Protein AF-A0A969VNN6-F1 (afdb_monomer_lite)

Foldseek 3Di:
DDDDDDDDDDDDDDDDDDDDPDPDPPPVVCVVVVVVVVLVVLVVLVVVCVVVLDLVSLQVSCVVCVPHPCVVVSCVSCVVVVHDRPPALVNLVVQLVVVVQDLVLLLLLQVLLVVVVQHLVDRRSDCDPSQLSSQLVVCVVVVHHSSSHDHPVRSCVSNVVDPPPDPDD

Radius of gyration: 31.4 Å; chains: 1; bounding box: 109×65×63 Å

Secondary structure (DSSP, 8-state):
-----------------PPP----THHHHHHHHHHHHHHHHHHHHHHHHHHHTSHHHHHHHHHH-TT-TTHHHHHHHHHHTTPPPTTSHHHHHHHHHHTT--HHHHHHHHHHHHHTT---S--SS---HHHHHHHHHHHHHTTS---SS--HHHHHHHHTT---PPPP-

Structure (mmCIF, N/CA/C/O backbone):
data_AF-A0A969VNN6-F1
#
_entry.id   AF-A0A969VNN6-F1
#
loop_
_atom_site.group_PDB
_atom_site.id
_atom_site.type_symbol
_atom_site.label_atom_id
_atom_site.label_alt_id
_atom_site.label_comp_id
_atom_site.label_asym_id
_atom_site.label_entity_id
_atom_site.label_seq_id
_atom_site.pdbx_PDB_ins_code
_atom_site.Cartn_x
_atom_site.Cartn_y
_atom_site.Cartn_z
_atom_site.occupancy
_atom_site.B_iso_or_equiv
_atom_site.auth_seq_id
_atom_site.auth_comp_id
_atom_site.auth_asym_id
_atom_site.auth_atom_id
_atom_site.pdbx_PDB_model_num
ATOM 1 N N . MET A 1 1 ? -78.613 -41.701 36.330 1.00 45.53 1 MET A N 1
ATOM 2 C CA . MET A 1 1 ? -78.582 -43.185 36.344 1.00 45.53 1 MET A CA 1
ATOM 3 C C . MET A 1 1 ? -77.544 -43.594 35.302 1.00 45.53 1 MET A C 1
ATOM 5 O O . MET A 1 1 ? -77.716 -43.188 34.170 1.00 45.53 1 MET A O 1
ATOM 9 N N . ARG A 1 2 ? -76.428 -44.277 35.566 1.00 42.53 2 ARG A N 1
ATOM 10 C CA . ARG A 1 2 ? -76.088 -45.282 36.581 1.00 42.53 2 ARG A CA 1
ATOM 11 C C . ARG A 1 2 ? -74.600 -45.134 36.961 1.00 42.53 2 ARG A C 1
ATOM 13 O O . ARG A 1 2 ? -73.777 -44.777 36.130 1.00 42.53 2 ARG A O 1
ATOM 20 N N . SER A 1 3 ? -74.329 -45.401 38.229 1.00 43.84 3 SER A N 1
ATOM 21 C CA . SER A 1 3 ? -73.044 -45.556 38.921 1.00 43.84 3 SER A CA 1
ATOM 22 C C . SER A 1 3 ? -72.242 -46.789 38.484 1.00 43.84 3 SER A C 1
ATOM 24 O O . SER A 1 3 ? -72.883 -47.769 38.117 1.00 43.84 3 SER A O 1
ATOM 26 N N . LEU A 1 4 ? -70.904 -46.766 38.650 1.00 50.06 4 LEU A N 1
ATOM 27 C CA . LEU A 1 4 ? -70.005 -47.892 39.035 1.00 50.06 4 LEU A CA 1
ATOM 28 C C . LEU A 1 4 ? -68.537 -47.369 39.141 1.00 50.06 4 LEU A C 1
ATOM 30 O O . LEU A 1 4 ? -67.974 -46.986 38.125 1.00 50.06 4 LEU A O 1
ATOM 34 N N . THR A 1 5 ? -67.984 -46.987 40.307 1.00 42.09 5 THR A N 1
ATOM 35 C CA . THR A 1 5 ? -67.176 -47.747 41.314 1.00 42.09 5 THR A CA 1
ATOM 36 C C . THR A 1 5 ? -65.980 -48.597 40.817 1.00 42.09 5 THR A C 1
ATOM 38 O O . THR A 1 5 ? -66.212 -49.661 40.262 1.00 42.09 5 THR A O 1
ATOM 41 N N . LEU A 1 6 ? -64.753 -48.091 41.112 1.00 38.88 6 LEU A N 1
ATOM 42 C CA . LEU A 1 6 ? -63.419 -48.659 41.512 1.00 38.88 6 LEU A CA 1
ATOM 43 C C . LEU A 1 6 ? -63.002 -50.121 41.151 1.00 38.88 6 LEU A C 1
ATOM 45 O O . LEU A 1 6 ? -63.874 -50.981 41.161 1.00 38.88 6 LEU A O 1
ATOM 49 N N . PRO A 1 7 ? -61.686 -50.468 40.975 1.00 49.09 7 PRO A N 1
ATOM 50 C CA . PRO A 1 7 ? -60.588 -50.090 41.887 1.00 49.09 7 PRO A CA 1
ATOM 51 C C . PRO A 1 7 ? -59.175 -49.798 41.309 1.00 49.09 7 PRO A C 1
ATOM 53 O O . PRO A 1 7 ? -58.823 -50.058 40.164 1.00 49.09 7 PRO A O 1
ATOM 56 N N . LEU A 1 8 ? -58.388 -49.256 42.240 1.00 39.19 8 LEU A N 1
ATOM 57 C CA . LEU A 1 8 ? -56.941 -49.092 42.374 1.00 39.19 8 LEU A CA 1
ATOM 58 C C . LEU A 1 8 ? -56.093 -50.322 41.968 1.00 39.19 8 LEU A C 1
ATOM 60 O O . LEU A 1 8 ? -56.348 -51.424 42.447 1.00 39.19 8 LEU A O 1
ATOM 64 N N . LEU A 1 9 ? -55.001 -50.105 41.226 1.00 42.00 9 LEU A N 1
ATOM 65 C CA . LEU A 1 9 ? -53.793 -50.940 41.285 1.00 42.00 9 LEU A CA 1
ATOM 66 C C . LEU A 1 9 ? -52.554 -50.071 41.021 1.00 42.00 9 LEU A C 1
ATOM 68 O O . LEU A 1 9 ? -52.408 -49.454 39.969 1.00 42.00 9 LEU A O 1
ATOM 72 N N . ILE A 1 10 ? -51.693 -50.001 42.033 1.00 46.62 10 ILE A N 1
ATOM 73 C CA . ILE A 1 10 ? -50.383 -49.353 42.020 1.00 46.62 10 ILE A CA 1
ATOM 74 C C . ILE A 1 10 ? -49.383 -50.328 41.393 1.00 46.62 10 ILE A C 1
ATOM 76 O O . ILE A 1 10 ? -49.255 -51.454 41.867 1.00 46.62 10 ILE A O 1
ATOM 80 N N . ALA A 1 11 ? -48.618 -49.877 40.400 1.00 45.25 11 ALA A N 1
ATOM 81 C CA . ALA A 1 11 ? -47.324 -50.462 40.063 1.00 45.25 11 ALA A CA 1
ATOM 82 C C . ALA A 1 11 ? -46.400 -49.359 39.530 1.00 45.25 11 ALA A C 1
ATOM 84 O O . ALA A 1 11 ? -46.527 -48.897 38.398 1.00 45.25 11 ALA A O 1
ATOM 85 N N . ALA A 1 12 ? -45.487 -48.917 40.390 1.00 45.31 12 ALA A N 1
ATOM 86 C CA . ALA A 1 12 ? -44.420 -47.987 40.069 1.00 45.31 12 ALA A CA 1
ATOM 87 C C . ALA A 1 12 ? -43.446 -48.609 39.061 1.00 45.31 12 ALA A C 1
ATOM 89 O O . ALA A 1 12 ? -42.860 -49.645 39.354 1.00 45.31 12 ALA A O 1
ATOM 90 N N . HIS A 1 13 ? -43.231 -47.952 37.922 1.00 41.84 13 HIS A N 1
ATOM 91 C CA . HIS A 1 13 ? -42.018 -48.114 37.123 1.00 41.84 13 HIS A CA 1
ATOM 92 C C . HIS A 1 13 ? -41.506 -46.724 36.742 1.00 41.84 13 HIS A C 1
ATOM 94 O O . HIS A 1 13 ? -42.180 -45.950 36.065 1.00 41.84 13 HIS A O 1
ATOM 100 N N . LEU A 1 14 ? -40.314 -46.408 37.246 1.00 47.56 14 LEU A N 1
ATOM 101 C CA . LEU A 1 14 ? -39.511 -45.255 36.864 1.00 47.56 14 LEU A CA 1
ATOM 102 C C . LEU A 1 14 ? -39.106 -45.383 35.391 1.00 47.56 14 LEU A C 1
ATOM 104 O O . LEU A 1 14 ? -38.336 -46.267 35.030 1.00 47.56 14 LEU A O 1
ATOM 108 N N . GLY A 1 15 ? -39.589 -44.462 34.567 1.00 35.59 15 GLY A N 1
ATOM 109 C CA . GLY A 1 15 ? -39.084 -44.200 33.226 1.00 35.59 15 GLY A CA 1
ATOM 110 C C . GLY A 1 15 ? -39.246 -42.712 32.960 1.00 35.59 15 GLY A C 1
ATOM 111 O O . GLY A 1 15 ? -40.361 -42.238 32.764 1.00 35.59 15 GLY A O 1
ATOM 112 N N . LEU A 1 16 ? -38.144 -41.969 33.054 1.00 36.62 16 LEU A N 1
ATOM 113 C CA . LEU A 1 16 ? -38.088 -40.533 32.802 1.00 36.62 16 LEU A CA 1
ATOM 114 C C . LEU A 1 16 ? -38.605 -40.245 31.386 1.00 36.62 16 LEU A C 1
ATOM 116 O O . LEU A 1 16 ? -37.958 -40.583 30.398 1.00 36.62 16 LEU A O 1
ATOM 120 N N . VAL A 1 17 ? -39.773 -39.609 31.298 1.00 37.66 17 VAL A N 1
ATOM 121 C CA . VAL A 1 17 ? -40.219 -38.924 30.085 1.00 37.66 17 VAL A CA 1
ATOM 122 C C . VAL A 1 17 ? -39.246 -37.773 29.857 1.00 37.66 17 VAL A C 1
ATOM 124 O O . VAL A 1 17 ? -39.160 -36.851 30.667 1.00 37.66 17 VAL A O 1
ATOM 127 N N . THR A 1 18 ? -38.483 -37.837 28.771 1.00 43.56 18 THR A N 1
ATOM 128 C CA . THR A 1 18 ? -37.703 -36.700 28.284 1.00 43.56 18 THR A CA 1
ATOM 129 C C . THR A 1 18 ? -38.664 -35.581 27.863 1.00 43.56 18 THR A C 1
ATOM 131 O O . THR A 1 18 ? -39.543 -35.843 27.035 1.00 43.56 18 THR A O 1
ATOM 134 N N . PRO A 1 19 ? -38.535 -34.349 28.385 1.00 35.59 19 PRO A N 1
ATOM 135 C CA . PRO A 1 19 ? -39.286 -33.211 27.871 1.00 35.59 19 PRO A CA 1
ATOM 136 C C . PRO A 1 19 ? -38.825 -32.852 26.450 1.00 35.59 19 PRO A C 1
ATOM 138 O O . PRO A 1 19 ? -37.644 -32.945 26.118 1.00 35.59 19 PRO A O 1
ATOM 141 N N . ALA A 1 20 ? -39.784 -32.451 25.615 1.00 35.59 20 ALA A N 1
ATOM 142 C CA . ALA A 1 20 ? -39.575 -31.980 24.251 1.00 35.59 20 ALA A CA 1
ATOM 143 C C . ALA A 1 20 ? -38.555 -30.823 24.185 1.00 35.59 20 ALA A C 1
ATOM 145 O O . ALA A 1 20 ? -38.656 -29.900 24.997 1.00 35.59 20 ALA A O 1
ATOM 146 N N . PRO A 1 21 ? -37.631 -30.786 23.206 1.00 35.00 21 PRO A N 1
ATOM 147 C CA . PRO A 1 21 ? -36.953 -29.544 22.866 1.00 35.00 21 PRO A CA 1
ATOM 148 C C . PRO A 1 21 ? -37.951 -28.556 22.247 1.00 35.00 21 PRO A C 1
ATOM 150 O O . PRO A 1 21 ? -38.416 -28.707 21.116 1.00 35.00 21 PRO A O 1
ATOM 153 N N . ALA A 1 22 ? -38.296 -27.563 23.063 1.00 39.12 22 ALA A N 1
ATOM 154 C CA . ALA A 1 22 ? -38.964 -26.333 22.687 1.00 39.12 22 ALA A CA 1
ATOM 155 C C . ALA A 1 22 ? -38.224 -25.653 21.527 1.00 39.12 22 ALA A C 1
ATOM 157 O O . ALA A 1 22 ? -36.996 -25.689 21.455 1.00 39.12 22 ALA A O 1
ATOM 158 N N . GLN A 1 23 ? -38.979 -25.025 20.625 1.00 38.03 23 GLN A N 1
ATOM 159 C CA . GLN A 1 23 ? -38.412 -24.117 19.637 1.00 38.03 23 GLN A CA 1
ATOM 160 C C . GLN A 1 23 ? -37.730 -22.977 20.397 1.00 38.03 23 GLN A C 1
ATOM 162 O O . GLN A 1 23 ? -38.399 -22.232 21.112 1.00 38.03 23 GLN A O 1
ATOM 167 N N . ASP A 1 24 ? -36.402 -22.924 20.317 1.00 39.97 24 ASP A N 1
ATOM 168 C CA . ASP A 1 24 ? -35.593 -21.992 21.087 1.00 39.97 24 ASP A CA 1
ATOM 169 C C . ASP A 1 24 ? -35.751 -20.580 20.512 1.00 39.97 24 ASP A C 1
ATOM 171 O O . ASP A 1 24 ? -35.301 -20.257 19.416 1.00 39.97 24 ASP A O 1
ATOM 175 N N . ILE A 1 25 ? -36.449 -19.743 21.270 1.00 35.22 25 ILE A N 1
ATOM 176 C CA . ILE A 1 25 ? -36.672 -18.316 21.020 1.00 35.22 25 ILE A CA 1
ATOM 177 C C . ILE A 1 25 ? -35.403 -17.510 21.423 1.00 35.22 25 ILE A C 1
ATOM 179 O O . ILE A 1 25 ? -35.444 -16.289 21.555 1.00 35.22 25 ILE A O 1
ATOM 183 N N . GLY A 1 26 ? -34.251 -18.172 21.604 1.00 42.47 26 GLY A N 1
ATOM 184 C CA . GLY A 1 26 ? -32.951 -17.562 21.909 1.00 42.47 26 GLY A CA 1
ATOM 185 C C . GLY A 1 26 ? -32.347 -16.715 20.778 1.00 42.47 26 GLY A C 1
ATOM 186 O O . GLY A 1 26 ? -31.791 -15.650 21.047 1.00 42.47 26 GLY A O 1
ATOM 187 N N . ASP A 1 27 ? -32.541 -17.094 19.510 1.00 46.97 27 ASP A N 1
ATOM 188 C CA . ASP A 1 27 ? -31.849 -16.456 18.369 1.00 46.97 27 ASP A CA 1
ATOM 189 C C . ASP A 1 27 ? -32.362 -15.047 18.000 1.00 46.97 27 ASP A C 1
ATOM 191 O O . ASP A 1 27 ? -31.676 -14.280 17.322 1.00 46.97 27 ASP A O 1
ATOM 195 N N . ILE A 1 28 ? -33.565 -14.659 18.441 1.00 43.06 28 ILE A N 1
ATOM 196 C CA . ILE A 1 28 ? -34.154 -13.346 18.104 1.00 43.06 28 ILE A CA 1
ATOM 197 C C . ILE A 1 28 ? -33.852 -12.294 19.187 1.00 43.06 28 ILE A C 1
ATOM 199 O O . ILE A 1 28 ? -33.801 -11.097 18.895 1.00 43.06 28 ILE A O 1
ATOM 203 N N . VAL A 1 29 ? -33.590 -12.716 20.429 1.00 37.66 29 VAL A N 1
ATOM 204 C CA . VAL A 1 29 ? -33.284 -11.800 21.543 1.00 37.66 29 VAL A CA 1
ATOM 205 C C . VAL A 1 29 ? -31.786 -11.453 21.602 1.00 37.66 29 VAL A C 1
ATOM 207 O O . VAL A 1 29 ? -31.436 -10.326 21.959 1.00 37.66 29 VAL A O 1
ATOM 210 N N . GLU A 1 30 ? -30.892 -12.347 21.162 1.00 44.62 30 GLU A N 1
ATOM 211 C CA . GLU A 1 30 ? -29.444 -12.079 21.117 1.00 44.62 30 GLU A CA 1
ATOM 212 C C . GLU A 1 30 ? -29.042 -11.027 20.071 1.00 44.62 30 GLU A C 1
ATOM 214 O O . GLU A 1 30 ? -28.173 -10.193 20.342 1.00 44.62 30 GLU A O 1
ATOM 219 N N . GLY A 1 31 ? -29.721 -10.975 18.922 1.00 46.38 31 GLY A N 1
ATOM 220 C CA . GLY A 1 31 ? -29.367 -10.062 17.828 1.00 46.38 31 GLY A CA 1
ATOM 221 C C . GLY A 1 31 ? -29.554 -8.567 18.137 1.00 46.38 31 GLY A C 1
ATOM 222 O O . GLY A 1 31 ? -28.853 -7.729 17.569 1.00 46.38 31 GLY A O 1
ATOM 223 N N . LEU A 1 32 ? -30.456 -8.208 19.059 1.00 42.53 32 LEU A N 1
ATOM 224 C CA . LEU A 1 32 ? -30.702 -6.810 19.456 1.00 42.53 32 LEU A CA 1
ATOM 225 C C . LEU A 1 32 ? -29.885 -6.387 20.688 1.00 42.53 32 LEU A C 1
ATOM 227 O O . LEU A 1 32 ? -29.459 -5.233 20.771 1.00 42.53 32 LEU A O 1
ATOM 231 N N . ALA A 1 33 ? -29.598 -7.312 21.612 1.00 47.31 33 ALA A N 1
ATOM 232 C CA . ALA A 1 33 ? -28.726 -7.052 22.760 1.00 47.31 33 ALA A CA 1
ATOM 233 C C . ALA A 1 33 ? -27.250 -6.912 22.340 1.00 47.31 33 ALA A C 1
ATOM 235 O O . ALA A 1 33 ? -26.549 -6.014 22.812 1.00 47.31 33 ALA A O 1
ATOM 236 N N . GLN A 1 34 ? -26.791 -7.737 21.392 1.00 48.28 34 GLN A N 1
ATOM 237 C CA . GLN A 1 34 ? -25.428 -7.674 20.855 1.00 48.28 34 GLN A CA 1
ATOM 238 C C . GLN A 1 34 ? -25.158 -6.358 20.111 1.00 48.28 34 GLN A C 1
ATOM 240 O O . GLN A 1 34 ? -24.061 -5.814 20.221 1.00 48.28 34 GLN A O 1
ATOM 245 N N . GLY A 1 35 ? -26.154 -5.786 19.423 1.00 55.12 35 GLY A N 1
ATOM 246 C CA . GLY A 1 35 ? -26.014 -4.501 18.727 1.00 55.12 35 GLY A CA 1
ATOM 247 C C . GLY A 1 35 ? -25.728 -3.318 19.664 1.00 55.12 35 GLY A C 1
ATOM 248 O O . GLY A 1 35 ? -24.855 -2.499 19.373 1.00 55.12 35 GLY A O 1
ATOM 249 N N . LEU A 1 36 ? -26.410 -3.254 20.814 1.00 56.81 36 LEU A N 1
ATOM 250 C CA . LEU A 1 36 ? -26.221 -2.189 21.810 1.00 56.81 36 LEU A CA 1
ATOM 251 C C . LEU A 1 36 ? -24.919 -2.358 22.605 1.00 56.81 36 LEU A C 1
ATOM 253 O O . LEU A 1 36 ? -24.212 -1.378 22.838 1.00 56.81 36 LEU A O 1
ATOM 257 N N . ILE A 1 37 ? -24.561 -3.597 22.963 1.00 61.56 37 ILE A N 1
ATOM 258 C CA . ILE A 1 37 ? -23.280 -3.896 23.621 1.00 61.56 37 ILE A CA 1
ATOM 259 C C . ILE A 1 37 ? -22.116 -3.541 22.685 1.00 61.56 37 ILE A C 1
ATOM 261 O O . ILE A 1 37 ? -21.149 -2.907 23.107 1.00 61.56 37 ILE A O 1
ATOM 265 N N . GLN A 1 38 ? -22.226 -3.865 21.393 1.00 68.75 38 GLN A N 1
ATOM 266 C CA . GLN A 1 38 ? -21.200 -3.538 20.406 1.00 68.75 38 GLN A CA 1
ATOM 267 C C . GLN A 1 38 ? -21.051 -2.024 20.198 1.00 68.75 38 GLN A C 1
ATOM 269 O O . GLN A 1 38 ? -19.929 -1.541 20.033 1.00 68.75 38 GLN A O 1
ATOM 274 N N . GLN A 1 39 ? -22.155 -1.270 20.236 1.00 75.19 39 GLN A N 1
ATOM 275 C CA . GLN A 1 39 ? -22.140 0.190 20.118 1.00 75.19 39 GLN A CA 1
ATOM 276 C C . GLN A 1 39 ? -21.457 0.864 21.319 1.00 75.19 39 GLN A C 1
ATOM 278 O O . GLN A 1 39 ? -20.697 1.819 21.141 1.00 75.19 39 GLN A O 1
ATOM 283 N N . GLU A 1 40 ? -21.696 0.369 22.533 1.00 80.31 40 GLU A N 1
ATOM 284 C CA . GLU A 1 40 ? -21.062 0.908 23.740 1.00 80.31 40 GLU A CA 1
ATOM 285 C C . GLU A 1 40 ? -19.559 0.588 23.782 1.00 80.31 40 GLU A C 1
ATOM 287 O O . GLU A 1 40 ? -18.739 1.446 24.118 1.00 80.31 40 GLU A O 1
ATOM 292 N N . LEU A 1 41 ? -19.165 -0.616 23.353 1.00 84.25 41 LEU A N 1
ATOM 293 C CA . LEU A 1 41 ? -17.755 -0.995 23.214 1.00 84.25 41 LEU A CA 1
ATOM 294 C C . LEU A 1 41 ? -17.022 -0.152 22.156 1.00 84.25 41 LEU A C 1
ATOM 296 O O . LEU A 1 41 ? -15.890 0.269 22.398 1.00 84.25 41 LEU A O 1
ATOM 300 N N . ASP A 1 42 ? -17.667 0.134 21.020 1.00 87.00 42 ASP A N 1
ATOM 301 C CA . ASP A 1 42 ? -17.145 1.004 19.955 1.00 87.00 42 ASP A CA 1
ATOM 302 C C . ASP A 1 42 ? -16.874 2.421 20.485 1.00 87.00 42 ASP A C 1
ATOM 304 O O . ASP A 1 42 ? -15.760 2.945 20.381 1.00 87.00 42 ASP A O 1
ATOM 308 N N . ARG A 1 43 ? -17.868 3.014 21.160 1.00 89.44 43 ARG A N 1
ATOM 309 C CA . ARG A 1 43 ? -17.737 4.328 21.800 1.00 89.44 43 ARG A CA 1
ATOM 310 C C . ARG A 1 43 ? -16.600 4.355 22.819 1.00 89.44 43 ARG A C 1
ATOM 312 O O . ARG A 1 43 ? -15.759 5.251 22.755 1.00 89.44 43 ARG A O 1
ATOM 319 N N . ASN A 1 44 ? -16.561 3.399 23.744 1.00 90.94 44 ASN A N 1
ATOM 320 C CA . ASN A 1 44 ? -15.564 3.387 24.813 1.00 90.94 44 ASN A CA 1
ATOM 321 C C . ASN A 1 44 ? -14.145 3.189 24.273 1.00 90.94 44 ASN A C 1
ATOM 323 O O . ASN A 1 44 ? -13.219 3.875 24.709 1.00 90.94 44 ASN A O 1
ATOM 327 N N . ALA A 1 45 ? -13.970 2.331 23.267 1.00 91.00 45 ALA A N 1
ATOM 328 C CA . ALA A 1 45 ? -12.686 2.167 22.599 1.00 91.00 45 ALA A CA 1
ATOM 329 C C . ALA A 1 45 ? -12.252 3.439 21.851 1.00 91.00 45 ALA A C 1
ATOM 331 O O . ALA A 1 45 ? -11.079 3.811 21.908 1.00 91.00 45 ALA A O 1
ATOM 332 N N . TYR A 1 46 ? -13.182 4.143 21.199 1.00 91.44 46 TYR A N 1
ATOM 333 C CA . TYR A 1 46 ? -12.883 5.414 20.539 1.00 91.44 46 TYR A CA 1
ATOM 334 C C . TYR A 1 46 ? -12.526 6.527 21.539 1.00 91.44 46 TYR A C 1
ATOM 336 O O . TYR A 1 46 ? -11.592 7.291 21.299 1.00 91.44 46 TYR A O 1
ATOM 344 N N . ILE A 1 47 ? -13.218 6.613 22.680 1.00 93.06 47 ILE A N 1
ATOM 345 C CA . ILE A 1 47 ? -12.879 7.553 23.763 1.00 93.06 47 ILE A CA 1
ATOM 346 C C . ILE A 1 47 ? -11.488 7.244 24.326 1.00 93.06 47 ILE A C 1
ATOM 348 O O . ILE A 1 47 ? -10.677 8.154 24.480 1.00 93.06 47 ILE A O 1
ATOM 352 N N . ALA A 1 48 ? -11.170 5.971 24.572 1.00 90.06 48 ALA A N 1
ATOM 353 C CA . ALA A 1 48 ? -9.835 5.572 25.012 1.00 90.06 48 ALA A CA 1
ATOM 354 C C . ALA A 1 48 ? -8.754 5.974 23.992 1.00 90.06 48 ALA A C 1
ATOM 356 O O . ALA A 1 48 ? -7.706 6.499 24.376 1.00 90.06 48 ALA A O 1
ATOM 357 N N . ALA A 1 49 ? -9.029 5.804 22.693 1.00 92.62 49 ALA A N 1
ATOM 358 C CA . ALA A 1 49 ? -8.128 6.237 21.629 1.00 92.62 49 ALA A CA 1
ATOM 359 C C . ALA A 1 49 ? -7.933 7.761 21.596 1.00 92.62 49 ALA A C 1
ATOM 361 O O . ALA A 1 49 ? -6.801 8.224 21.455 1.00 92.62 49 ALA A O 1
ATOM 362 N N . GLN A 1 50 ? -9.003 8.536 21.795 1.00 92.50 50 GLN A N 1
ATOM 363 C CA . GLN A 1 50 ? -8.927 9.994 21.915 1.00 92.50 50 GLN A CA 1
ATOM 364 C C . GLN A 1 50 ? -8.125 10.443 23.138 1.00 92.50 50 GLN A C 1
ATOM 366 O O . GLN A 1 50 ? -7.301 11.344 23.015 1.00 92.50 50 GLN A O 1
ATOM 371 N N . ASN A 1 51 ? -8.323 9.800 24.291 1.00 91.19 51 ASN A N 1
ATOM 372 C CA . ASN A 1 51 ? -7.605 10.128 25.524 1.00 91.19 51 ASN A CA 1
ATOM 373 C C . ASN A 1 51 ? -6.099 9.868 25.393 1.00 91.19 51 ASN A C 1
ATOM 375 O O . ASN A 1 51 ? -5.292 10.651 25.884 1.00 91.19 51 ASN A O 1
ATOM 379 N N . ALA A 1 52 ? -5.715 8.782 24.716 1.00 91.31 52 ALA A N 1
ATOM 380 C CA . ALA A 1 52 ? -4.313 8.494 24.433 1.00 91.31 52 ALA A CA 1
ATOM 381 C C . ALA A 1 52 ? -3.740 9.418 23.345 1.00 91.31 52 ALA A C 1
ATOM 383 O O . ALA A 1 52 ? -2.566 9.770 23.395 1.00 91.31 52 ALA A O 1
ATOM 384 N N . ASN A 1 53 ? -4.555 9.780 22.349 1.00 87.81 53 ASN A N 1
ATOM 385 C CA . ASN A 1 53 ? -4.196 10.598 21.190 1.00 87.81 53 ASN A CA 1
ATOM 386 C C . ASN A 1 53 ? -2.918 10.136 20.460 1.00 87.81 53 ASN A C 1
ATOM 388 O O . ASN A 1 53 ? -2.109 10.941 19.997 1.00 87.81 53 ASN A O 1
ATOM 392 N N . THR A 1 54 ? -2.725 8.822 20.351 1.00 89.31 54 THR A N 1
ATOM 393 C CA . THR A 1 54 ? -1.574 8.221 19.665 1.00 89.31 54 THR A CA 1
ATOM 394 C C . THR A 1 54 ? -2.006 7.407 18.458 1.00 89.31 54 THR A C 1
ATOM 396 O O . THR A 1 54 ? -3.109 6.860 18.402 1.00 89.31 54 THR A O 1
ATOM 399 N N . ALA A 1 55 ? -1.092 7.257 17.498 1.00 85.75 55 ALA A N 1
ATOM 400 C CA . ALA A 1 55 ? -1.324 6.427 16.325 1.00 85.75 55 ALA A CA 1
ATOM 401 C C . ALA A 1 55 ? -1.634 4.963 16.678 1.00 85.75 55 ALA A C 1
ATOM 403 O O . ALA A 1 55 ? -2.475 4.341 16.036 1.00 85.75 55 ALA A O 1
ATOM 404 N N . ALA A 1 56 ? -0.981 4.420 17.708 1.00 84.94 56 ALA A N 1
ATOM 405 C CA . ALA A 1 56 ? -1.235 3.060 18.17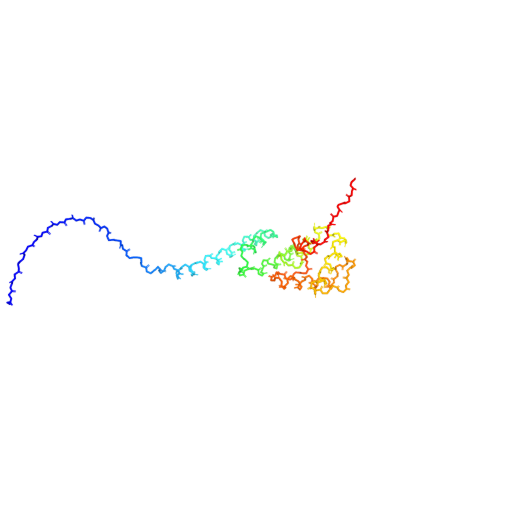3 1.00 84.94 56 ALA A CA 1
ATOM 406 C C . ALA A 1 56 ? -2.687 2.896 18.648 1.00 84.94 56 ALA A C 1
ATOM 408 O O . ALA A 1 56 ? -3.392 2.018 18.164 1.00 84.94 56 ALA A O 1
ATOM 409 N N . ALA A 1 57 ? -3.178 3.810 19.489 1.00 88.81 57 ALA A N 1
ATOM 410 C CA . ALA A 1 57 ? -4.521 3.698 20.049 1.00 88.81 57 ALA A CA 1
ATOM 411 C C . ALA A 1 57 ? -5.628 3.804 18.981 1.00 88.81 57 ALA A C 1
ATOM 413 O O . ALA A 1 57 ? -6.593 3.039 19.003 1.00 88.81 57 ALA A O 1
ATOM 414 N N . TYR A 1 58 ? -5.476 4.701 17.998 1.00 89.75 58 TYR A N 1
ATOM 415 C CA . TYR A 1 58 ? -6.428 4.787 16.885 1.00 89.75 58 TYR A CA 1
ATOM 416 C C . TYR A 1 58 ? -6.352 3.576 15.940 1.00 89.75 58 TYR A C 1
ATOM 418 O O . TYR A 1 58 ? -7.383 3.169 15.404 1.00 89.75 58 TYR A O 1
ATOM 426 N N . ARG A 1 59 ? -5.171 2.970 15.739 1.00 86.56 59 ARG A N 1
ATOM 427 C CA . ARG A 1 59 ? -5.037 1.713 14.977 1.00 86.56 59 ARG A CA 1
ATOM 428 C C . ARG A 1 59 ? -5.712 0.547 15.691 1.00 86.56 59 ARG A C 1
ATOM 430 O O . ARG A 1 59 ? -6.495 -0.155 15.059 1.00 86.56 59 ARG A O 1
ATOM 437 N N . ASP A 1 60 ? -5.487 0.401 16.993 1.00 87.38 60 ASP A N 1
ATOM 438 C CA . ASP A 1 60 ? -6.112 -0.646 17.808 1.00 87.38 60 ASP A CA 1
ATOM 439 C C . ASP A 1 60 ? -7.639 -0.551 17.770 1.00 87.38 60 ASP A C 1
ATOM 441 O O . ASP A 1 60 ? -8.335 -1.560 17.635 1.00 87.38 60 ASP A O 1
ATOM 445 N N . TYR A 1 61 ? -8.167 0.673 17.840 1.00 89.44 61 TYR A N 1
ATOM 446 C CA . TYR A 1 61 ? -9.588 0.939 17.657 1.00 89.44 61 TYR A CA 1
ATOM 447 C C . TYR A 1 61 ? -10.079 0.473 16.273 1.00 89.44 61 TYR A C 1
ATOM 449 O O . TYR A 1 61 ? -11.044 -0.285 16.182 1.00 89.44 61 TYR A O 1
ATOM 457 N N . LEU A 1 62 ? -9.393 0.861 15.192 1.00 89.00 62 LEU A N 1
ATOM 458 C CA . LEU A 1 62 ? -9.773 0.490 13.823 1.00 89.00 62 LEU A CA 1
ATOM 459 C C . LEU A 1 62 ? -9.683 -1.016 13.542 1.00 89.00 62 LEU A C 1
ATOM 461 O O . LEU A 1 62 ? -10.452 -1.513 12.715 1.00 89.00 62 LEU A O 1
ATOM 465 N N . ALA A 1 63 ? -8.766 -1.720 14.207 1.00 84.50 63 ALA A N 1
ATOM 466 C CA . ALA A 1 63 ? -8.613 -3.168 14.113 1.00 84.50 63 ALA A CA 1
ATOM 467 C C . ALA A 1 63 ? -9.763 -3.910 14.814 1.00 84.50 63 ALA A C 1
ATOM 469 O O . ALA A 1 63 ? -10.297 -4.875 14.271 1.00 84.50 63 ALA A O 1
ATOM 470 N N . LYS A 1 64 ? -10.182 -3.435 15.994 1.00 84.50 64 LYS A N 1
ATOM 471 C CA . LYS A 1 64 ? -11.285 -4.027 16.774 1.00 84.50 64 LYS A CA 1
ATOM 472 C C . LYS A 1 64 ? -12.665 -3.692 16.203 1.00 84.50 64 LYS A C 1
ATOM 474 O O . LYS A 1 64 ? -13.569 -4.521 16.268 1.00 84.50 64 LYS A O 1
ATOM 479 N N . PHE A 1 65 ? -12.827 -2.503 15.619 1.00 87.25 65 PHE A N 1
ATOM 480 C CA . PHE A 1 65 ? -14.108 -1.994 15.117 1.00 87.25 65 PHE A CA 1
ATOM 481 C C . PHE A 1 65 ? -14.024 -1.604 13.629 1.00 87.25 65 PHE A C 1
ATOM 483 O O . PHE A 1 65 ? -14.173 -0.433 13.267 1.00 87.25 65 PHE A O 1
ATOM 490 N N . PRO A 1 66 ? -13.839 -2.571 12.707 1.00 81.00 66 PRO A N 1
ATOM 491 C CA . PRO A 1 66 ? -13.694 -2.282 11.278 1.00 81.00 66 PRO A CA 1
ATOM 492 C C . PRO A 1 66 ? -14.959 -1.687 10.638 1.00 81.00 66 PRO A C 1
ATOM 494 O O . PRO A 1 66 ? -14.861 -1.044 9.593 1.00 81.00 66 PRO A O 1
ATOM 497 N N . LYS A 1 67 ? -16.130 -1.878 11.260 1.00 81.94 67 LYS A N 1
ATOM 498 C CA . LYS A 1 67 ? -17.426 -1.296 10.868 1.00 81.94 67 LYS A CA 1
ATOM 499 C C . LYS A 1 67 ? -17.991 -0.329 11.929 1.00 81.94 67 LYS A C 1
ATOM 501 O O . LYS A 1 67 ? -19.184 -0.051 11.907 1.00 81.94 67 LYS A O 1
ATOM 506 N N . GLY A 1 68 ? -17.158 0.138 12.866 1.00 85.25 68 GLY A N 1
ATOM 507 C CA . GLY A 1 68 ? -17.571 1.054 13.937 1.00 85.25 68 GLY A CA 1
ATOM 508 C C . GLY A 1 68 ? -17.992 2.431 13.419 1.00 85.25 68 GLY A C 1
ATOM 509 O O . GLY A 1 68 ? -17.540 2.874 12.358 1.00 85.25 68 GLY A O 1
ATOM 510 N N . GLN A 1 69 ? -18.834 3.127 14.182 1.00 88.44 69 GLN A N 1
ATOM 511 C CA . GLN A 1 69 ? -19.375 4.442 13.823 1.00 88.44 69 GLN A CA 1
ATOM 512 C C . GLN A 1 69 ? -18.286 5.524 13.790 1.00 88.44 69 GLN A C 1
ATOM 514 O O . GLN A 1 69 ? -18.349 6.438 12.969 1.00 88.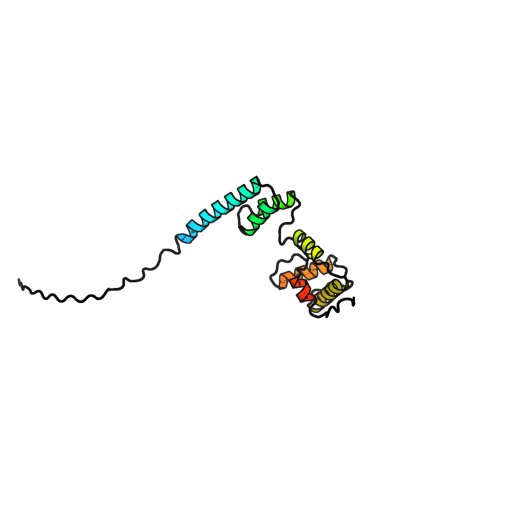44 69 GLN A O 1
ATOM 519 N N . PHE A 1 70 ? -17.251 5.407 14.630 1.00 90.44 70 PHE A N 1
ATOM 520 C CA . PHE A 1 70 ? -16.163 6.390 14.724 1.00 90.44 70 PHE A CA 1
ATOM 521 C C . PHE A 1 70 ? -14.944 6.047 13.860 1.00 90.44 70 PHE A C 1
ATOM 523 O O . PHE A 1 70 ? -13.904 6.705 13.955 1.00 90.44 70 PHE A O 1
ATOM 530 N N . ARG A 1 71 ? -15.060 5.055 12.968 1.00 89.06 71 ARG A N 1
ATOM 531 C CA . ARG A 1 71 ? -13.989 4.653 12.047 1.00 89.06 71 ARG A CA 1
ATOM 532 C C . ARG A 1 71 ? -13.428 5.835 11.258 1.00 89.06 71 ARG A C 1
ATOM 534 O O . ARG A 1 71 ? -12.217 6.039 11.253 1.00 89.06 71 ARG A O 1
ATOM 541 N N . THR A 1 72 ? -14.286 6.631 10.622 1.00 88.50 72 THR A N 1
ATOM 542 C CA . THR A 1 72 ? -13.849 7.787 9.822 1.00 88.50 72 THR A CA 1
ATOM 543 C C . THR A 1 72 ? -13.114 8.816 10.681 1.00 88.50 72 THR A C 1
ATOM 545 O O . THR A 1 72 ? -12.077 9.341 10.278 1.00 88.50 72 THR A O 1
ATOM 548 N N . ASN A 1 73 ? -13.593 9.069 11.900 1.00 91.69 73 ASN A N 1
ATOM 549 C CA . ASN A 1 73 ? -12.951 9.999 12.825 1.00 91.69 73 ASN A CA 1
ATOM 550 C C . ASN A 1 73 ? -11.566 9.503 13.261 1.00 91.69 73 ASN A C 1
ATOM 552 O O . ASN A 1 73 ? -10.612 10.278 13.226 1.00 91.69 73 ASN A O 1
ATOM 556 N N . ALA A 1 74 ? -11.427 8.217 13.592 1.00 90.56 74 ALA A N 1
ATOM 557 C CA . ALA A 1 74 ? -10.141 7.617 13.944 1.00 90.56 74 ALA A CA 1
ATOM 558 C C . ALA A 1 74 ? -9.150 7.611 12.767 1.00 90.56 74 ALA A C 1
ATOM 560 O O . ALA A 1 74 ? -7.965 7.881 12.953 1.00 90.56 74 ALA A O 1
ATOM 561 N N . GLN A 1 75 ? -9.623 7.375 11.538 1.00 89.56 75 GLN A N 1
ATOM 562 C CA . GLN A 1 75 ? -8.798 7.491 10.329 1.00 89.56 75 GLN A CA 1
ATOM 563 C C . GLN A 1 75 ? -8.305 8.926 10.107 1.00 89.56 75 GLN A C 1
ATOM 565 O O . GLN A 1 75 ? -7.128 9.135 9.815 1.00 89.56 75 GLN A O 1
ATOM 570 N N . ASN A 1 76 ? -9.180 9.916 10.297 1.00 89.50 76 ASN A N 1
ATOM 571 C CA . ASN A 1 76 ? -8.809 11.328 10.219 1.00 89.50 76 ASN A CA 1
ATOM 572 C C . ASN A 1 76 ? -7.807 11.710 11.317 1.00 89.50 76 ASN A C 1
ATOM 574 O O . ASN A 1 76 ? -6.873 12.465 11.055 1.00 89.50 76 ASN A O 1
ATOM 578 N N . ALA A 1 77 ? -7.968 11.180 12.532 1.00 90.12 77 ALA A N 1
ATOM 579 C CA . ALA A 1 77 ? -7.019 11.384 13.621 1.00 90.12 77 ALA A CA 1
ATOM 580 C C . ALA A 1 77 ? -5.645 10.777 13.292 1.00 90.12 77 ALA A C 1
ATOM 582 O O . ALA A 1 77 ? -4.634 11.457 13.445 1.00 90.12 77 ALA A O 1
ATOM 583 N N . LEU A 1 78 ? -5.596 9.560 12.738 1.00 87.00 78 LEU A N 1
ATOM 584 C CA . LEU A 1 78 ? -4.351 8.959 12.246 1.00 87.00 78 LEU A CA 1
ATOM 585 C C . LEU A 1 78 ? -3.670 9.817 11.181 1.00 87.00 78 LEU A C 1
ATOM 587 O O . LEU A 1 78 ? -2.471 10.067 11.281 1.00 87.00 78 LEU A O 1
ATOM 591 N N . ALA A 1 79 ? -4.436 10.326 10.213 1.00 82.81 79 ALA A N 1
ATOM 592 C CA . ALA A 1 79 ? -3.908 11.217 9.186 1.00 82.81 79 ALA A CA 1
ATOM 593 C C . ALA A 1 79 ? -3.316 12.506 9.788 1.00 82.81 79 ALA A C 1
ATOM 595 O O . ALA A 1 79 ? -2.225 12.914 9.394 1.00 82.81 79 ALA A O 1
ATOM 596 N N . ARG A 1 80 ? -3.983 13.113 10.783 1.00 86.56 80 ARG A N 1
ATOM 597 C CA . ARG A 1 80 ? -3.476 14.294 11.516 1.00 86.56 80 ARG A CA 1
ATOM 598 C C . ARG A 1 80 ? -2.192 14.001 12.290 1.00 86.56 80 ARG A C 1
ATOM 600 O O . ARG A 1 80 ? -1.334 14.868 12.385 1.00 86.56 80 ARG A O 1
ATOM 607 N N . LEU A 1 81 ? -2.056 12.785 12.812 1.00 87.19 81 LEU A N 1
ATOM 608 C CA . LEU A 1 81 ? -0.855 12.314 13.504 1.00 87.19 81 LEU A CA 1
ATOM 609 C C . LEU A 1 81 ? 0.261 11.869 12.540 1.00 87.19 81 LEU A C 1
ATOM 611 O O . LEU A 1 81 ? 1.279 11.347 12.988 1.00 87.19 81 LEU A O 1
ATOM 615 N N . GLY A 1 82 ? 0.076 12.023 11.222 1.00 79.50 82 GLY A N 1
ATOM 616 C CA . GLY A 1 82 ? 1.033 11.567 10.208 1.00 79.50 82 GLY A CA 1
ATOM 617 C C . GLY A 1 82 ? 1.181 10.043 10.145 1.00 79.50 82 GLY A C 1
ATOM 618 O O . GLY A 1 82 ? 2.121 9.530 9.539 1.00 79.50 82 GLY A O 1
ATOM 619 N N . ALA A 1 83 ? 0.268 9.305 10.775 1.00 77.00 83 ALA A N 1
ATOM 620 C CA . ALA A 1 83 ? 0.304 7.861 10.841 1.00 77.00 83 ALA A CA 1
ATOM 621 C C . ALA A 1 83 ? -0.497 7.258 9.679 1.00 77.00 83 ALA A C 1
ATOM 623 O O . ALA A 1 83 ? -1.690 7.537 9.536 1.00 77.00 83 ALA A O 1
ATOM 624 N N . PRO A 1 84 ? 0.112 6.383 8.861 1.00 68.38 84 PRO A N 1
ATOM 625 C CA . PRO A 1 84 ? -0.62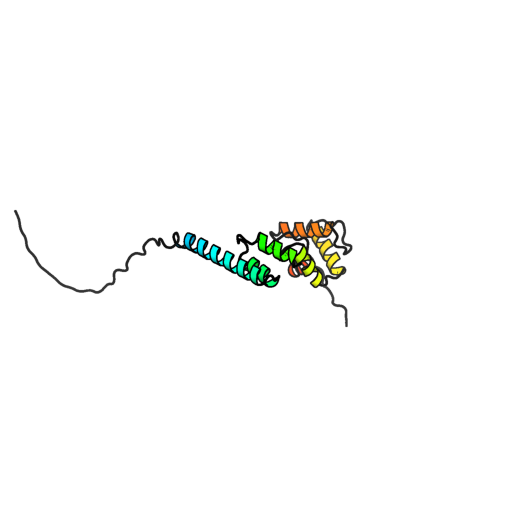3 5.675 7.828 1.00 68.38 84 PRO A CA 1
ATOM 626 C C . PRO A 1 84 ? -1.716 4.811 8.451 1.00 68.38 84 PRO A C 1
ATOM 628 O O . PRO A 1 84 ? -1.461 4.058 9.400 1.00 68.38 84 PRO A O 1
ATOM 631 N N . VAL A 1 85 ? -2.914 4.914 7.883 1.00 74.25 85 VAL A N 1
ATOM 632 C CA . VAL A 1 85 ? -4.023 3.992 8.130 1.00 74.25 85 VAL A CA 1
ATOM 633 C C . VAL A 1 85 ? -3.734 2.701 7.372 1.00 74.25 85 VAL A C 1
ATOM 635 O O . VAL A 1 85 ? -3.440 2.753 6.180 1.00 74.25 85 VAL A O 1
ATOM 638 N N . GLU A 1 86 ? -3.819 1.553 8.035 1.00 76.06 86 GLU A N 1
ATOM 639 C CA . GLU A 1 86 ? -3.507 0.258 7.420 1.00 76.06 86 GLU A CA 1
ATOM 640 C C . GLU A 1 86 ? -4.409 -0.070 6.220 1.00 76.06 86 GLU A C 1
ATOM 642 O O . GLU A 1 86 ? -5.577 0.335 6.135 1.00 76.06 86 GLU A O 1
ATOM 647 N N . GLY A 1 87 ? -3.834 -0.771 5.242 1.00 77.31 87 GLY A N 1
ATOM 648 C CA . GLY A 1 87 ? -4.458 -1.063 3.960 1.00 77.31 87 GLY A CA 1
ATOM 649 C C . GLY A 1 87 ? -4.629 0.152 3.045 1.00 77.31 87 GLY A C 1
ATOM 650 O O . GLY A 1 87 ? -5.205 0.012 1.968 1.00 77.31 87 GLY A O 1
ATOM 651 N N . THR A 1 88 ? -4.232 1.369 3.422 1.00 84.38 88 THR A N 1
ATOM 652 C CA . THR A 1 88 ? -4.262 2.508 2.485 1.00 84.38 88 THR A CA 1
ATOM 653 C C . THR A 1 88 ? -3.067 2.465 1.535 1.00 84.38 88 THR A C 1
ATOM 655 O O . THR A 1 88 ? -2.029 1.915 1.889 1.00 84.38 88 THR A O 1
ATOM 658 N N . PRO A 1 89 ? -3.147 3.093 0.346 1.00 87.12 89 PRO A N 1
ATOM 659 C CA . PRO A 1 89 ? -1.987 3.205 -0.536 1.00 87.12 89 PRO A CA 1
ATOM 660 C C . PRO A 1 89 ? -0.750 3.770 0.179 1.00 87.12 89 PRO A C 1
ATOM 662 O O . PRO A 1 89 ? 0.356 3.308 -0.059 1.00 87.12 89 PRO A O 1
ATOM 665 N N . ALA A 1 90 ? -0.929 4.709 1.115 1.00 85.00 90 ALA A N 1
ATOM 666 C CA . ALA A 1 90 ? 0.170 5.264 1.900 1.00 85.00 90 ALA A CA 1
ATOM 667 C C . ALA A 1 90 ? 0.812 4.245 2.862 1.00 85.00 90 ALA A C 1
ATOM 669 O O . ALA A 1 90 ? 2.038 4.204 2.958 1.00 85.00 90 ALA A O 1
ATOM 670 N N . SER A 1 91 ? 0.023 3.419 3.565 1.00 85.69 91 SER A N 1
ATOM 671 C CA . SER A 1 91 ? 0.585 2.372 4.434 1.00 85.69 91 SER A CA 1
ATOM 672 C C . SER A 1 91 ? 1.276 1.284 3.625 1.00 85.69 91 SER A C 1
ATOM 674 O O . SER A 1 91 ? 2.388 0.886 3.971 1.00 85.69 91 SER A O 1
ATOM 676 N N . GLU A 1 92 ? 0.657 0.850 2.523 1.00 92.38 92 GLU A N 1
ATOM 677 C CA . GLU A 1 92 ? 1.217 -0.199 1.672 1.00 92.38 92 GLU A CA 1
ATOM 678 C C . GLU A 1 92 ? 2.471 0.274 0.936 1.00 92.38 92 GLU A C 1
ATOM 680 O O . GLU A 1 92 ? 3.415 -0.494 0.801 1.00 92.38 92 GLU A O 1
ATOM 685 N N . ALA A 1 93 ? 2.547 1.550 0.544 1.00 92.25 93 ALA A N 1
ATOM 686 C CA . ALA A 1 93 ? 3.764 2.131 -0.018 1.00 92.25 93 ALA A CA 1
ATOM 687 C C . ALA A 1 93 ? 4.949 2.016 0.943 1.00 92.25 93 ALA A C 1
ATOM 689 O O . ALA A 1 93 ? 6.040 1.608 0.550 1.00 92.25 93 ALA A O 1
ATOM 690 N N . GLN A 1 94 ? 4.733 2.351 2.216 1.00 89.25 94 GLN A N 1
ATOM 691 C CA . GLN A 1 94 ? 5.774 2.228 3.230 1.00 89.25 94 GLN A CA 1
ATOM 692 C C . GLN A 1 94 ? 6.114 0.764 3.524 1.00 89.25 94 GLN A C 1
ATOM 694 O O . GLN A 1 94 ? 7.271 0.445 3.780 1.00 89.25 94 GLN A O 1
ATOM 699 N N . ALA A 1 95 ? 5.124 -0.132 3.524 1.00 90.25 95 ALA A N 1
ATOM 700 C CA . ALA A 1 95 ? 5.355 -1.563 3.701 1.00 90.25 95 ALA A CA 1
ATOM 701 C C . ALA A 1 95 ? 6.193 -2.140 2.550 1.00 90.25 95 ALA A C 1
ATOM 703 O O . ALA A 1 95 ? 7.203 -2.787 2.807 1.00 90.25 95 ALA A O 1
ATOM 704 N N . GLU A 1 96 ? 5.843 -1.823 1.302 1.00 94.88 96 GLU A N 1
ATOM 705 C CA . GLU A 1 96 ? 6.572 -2.236 0.099 1.00 94.88 96 GLU A CA 1
ATOM 706 C C . GLU A 1 96 ? 8.022 -1.729 0.107 1.00 94.88 96 GLU A C 1
ATOM 708 O O . GLU A 1 96 ? 8.942 -2.477 -0.217 1.00 94.88 96 GLU A O 1
ATOM 713 N N . GLN A 1 97 ? 8.255 -0.482 0.534 1.00 93.81 97 GLN A N 1
ATOM 714 C CA . GLN A 1 97 ? 9.609 0.073 0.664 1.00 93.81 97 GLN A CA 1
ATOM 715 C C . GLN A 1 97 ? 10.498 -0.752 1.605 1.00 93.81 97 GLN A C 1
ATOM 717 O O . GLN A 1 97 ? 11.682 -0.936 1.322 1.00 93.81 97 GLN A O 1
ATOM 722 N N . ARG A 1 98 ? 9.938 -1.288 2.698 1.00 94.75 98 ARG A N 1
ATOM 723 C CA . ARG A 1 98 ? 10.674 -2.122 3.665 1.00 94.75 98 AR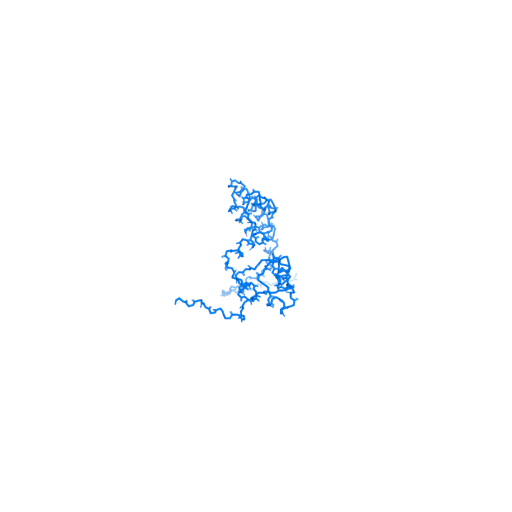G A CA 1
ATOM 724 C C . ARG A 1 98 ? 11.044 -3.500 3.114 1.00 94.75 98 ARG A C 1
ATOM 726 O O . ARG A 1 98 ? 11.916 -4.143 3.684 1.00 94.75 98 ARG A O 1
ATOM 733 N N . LEU A 1 99 ? 10.429 -3.940 2.012 1.00 93.56 99 LEU A N 1
ATOM 734 C CA . LEU A 1 99 ? 10.750 -5.222 1.375 1.00 93.56 99 LEU A CA 1
ATOM 735 C C . LEU A 1 99 ? 12.101 -5.209 0.649 1.00 93.56 99 LEU A C 1
ATOM 737 O O . LEU A 1 99 ? 12.584 -6.271 0.269 1.00 93.56 99 LEU A O 1
ATOM 741 N N . GLY A 1 100 ? 12.699 -4.034 0.411 1.00 93.81 100 GLY A N 1
ATOM 742 C CA . GLY A 1 100 ? 14.005 -3.946 -0.250 1.00 93.81 100 GLY A CA 1
ATOM 743 C C . GLY A 1 100 ? 14.010 -4.520 -1.672 1.00 93.81 100 GLY A C 1
ATOM 744 O O . GLY A 1 100 ? 14.996 -5.124 -2.088 1.00 93.81 100 GLY A O 1
ATOM 745 N N . ILE A 1 101 ? 12.907 -4.357 -2.415 1.00 94.44 101 ILE A N 1
ATOM 746 C CA . ILE A 1 101 ? 12.713 -4.972 -3.738 1.00 94.44 101 ILE A CA 1
ATOM 747 C C . ILE A 1 101 ? 13.810 -4.515 -4.709 1.00 94.44 101 ILE A C 1
ATOM 749 O O . ILE A 1 101 ? 13.924 -3.327 -5.035 1.00 94.44 101 ILE A O 1
ATOM 753 N N . THR A 1 102 ? 14.594 -5.470 -5.206 1.00 95.00 102 THR A N 1
ATOM 754 C CA . THR A 1 102 ? 15.699 -5.199 -6.132 1.00 95.00 102 THR A CA 1
ATOM 755 C C . THR A 1 102 ? 15.182 -4.803 -7.513 1.00 95.00 102 THR A C 1
ATOM 757 O O . THR A 1 102 ? 14.066 -5.144 -7.907 1.00 95.00 102 THR A O 1
ATOM 760 N N . THR A 1 103 ? 16.005 -4.121 -8.313 1.00 94.44 103 THR A N 1
ATOM 761 C CA . THR A 1 103 ? 15.639 -3.789 -9.702 1.00 94.44 103 THR A CA 1
ATOM 762 C C . THR A 1 103 ? 15.314 -5.041 -10.524 1.00 94.44 103 THR A C 1
ATOM 764 O O . THR A 1 103 ? 14.348 -5.028 -11.281 1.00 94.44 103 THR A O 1
ATOM 767 N N . ALA A 1 104 ? 16.038 -6.148 -10.322 1.00 93.31 104 ALA A N 1
ATOM 768 C CA . ALA A 1 104 ? 15.755 -7.417 -10.992 1.00 93.31 104 ALA A CA 1
ATOM 769 C C . ALA A 1 104 ? 14.367 -7.972 -10.625 1.00 93.31 104 ALA A C 1
ATOM 771 O O . ALA A 1 104 ? 13.606 -8.367 -11.508 1.00 93.31 104 ALA A O 1
ATOM 772 N N . GLN A 1 105 ? 13.996 -7.934 -9.340 1.00 95.31 105 GLN A N 1
ATOM 773 C CA . GLN A 1 105 ? 12.652 -8.312 -8.892 1.00 95.31 105 GLN A CA 1
ATOM 774 C C . GLN A 1 105 ? 11.583 -7.371 -9.461 1.00 95.31 105 GLN A C 1
ATOM 776 O O . GLN A 1 105 ? 10.538 -7.834 -9.913 1.00 95.31 105 GLN A O 1
ATOM 781 N N . ARG A 1 106 ? 11.850 -6.059 -9.513 1.00 96.44 106 ARG A N 1
ATOM 782 C CA . ARG A 1 106 ? 10.927 -5.078 -10.103 1.00 96.44 106 ARG A CA 1
ATOM 783 C C . ARG A 1 106 ? 10.645 -5.345 -11.581 1.00 96.44 106 ARG A C 1
ATOM 785 O O . ARG A 1 106 ? 9.485 -5.280 -11.992 1.00 96.44 106 ARG A O 1
ATOM 792 N N . VAL A 1 107 ? 11.682 -5.682 -12.351 1.00 96.06 107 VAL A N 1
ATOM 793 C CA . VAL A 1 107 ? 11.568 -6.097 -13.759 1.00 96.06 107 VAL A CA 1
ATOM 794 C C . VAL A 1 107 ? 10.779 -7.400 -13.879 1.00 96.06 107 VAL A C 1
ATOM 796 O O . VAL A 1 107 ? 9.893 -7.501 -14.726 1.00 96.06 107 VAL A O 1
ATOM 799 N N . ALA A 1 108 ? 11.066 -8.391 -13.030 1.00 95.19 108 ALA A N 1
ATOM 800 C CA . ALA A 1 108 ? 10.364 -9.674 -13.032 1.00 95.19 108 ALA A CA 1
ATOM 801 C C . ALA A 1 108 ? 8.855 -9.499 -12.807 1.00 95.19 108 ALA A C 1
ATOM 803 O O . ALA A 1 108 ? 8.056 -10.019 -13.580 1.00 95.19 108 ALA A O 1
ATOM 804 N N . VAL A 1 109 ? 8.474 -8.680 -11.825 1.00 95.94 109 VAL A N 1
ATOM 805 C CA . VAL A 1 109 ? 7.072 -8.335 -11.557 1.00 95.94 109 VAL A CA 1
ATOM 806 C C . VAL A 1 109 ? 6.413 -7.653 -12.758 1.00 95.94 109 VAL A C 1
ATOM 808 O O . VAL A 1 109 ? 5.310 -8.035 -13.126 1.00 95.94 109 VAL A O 1
ATOM 811 N N . GLN A 1 110 ? 7.060 -6.673 -13.402 1.00 97.00 110 GLN A N 1
ATOM 812 C CA . GLN A 1 110 ? 6.494 -6.012 -14.591 1.00 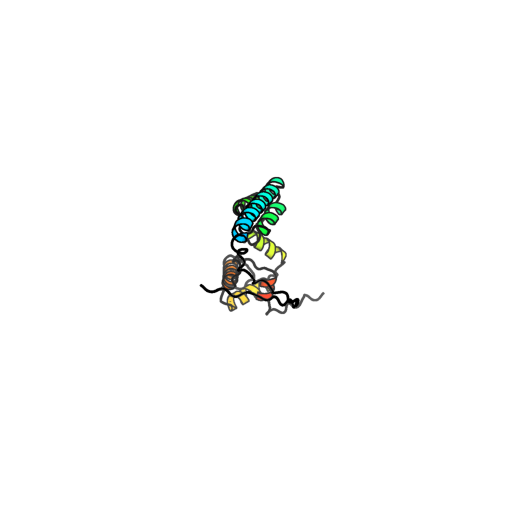97.00 110 GLN A CA 1
ATOM 813 C C . GLN A 1 110 ? 6.267 -6.993 -15.751 1.00 97.00 110 GLN A C 1
ATOM 815 O O . GLN A 1 110 ? 5.222 -6.949 -16.407 1.00 97.00 110 GLN A O 1
ATOM 820 N N . ARG A 1 111 ? 7.224 -7.901 -15.990 1.00 95.50 111 ARG A N 1
ATOM 821 C CA . ARG A 1 111 ? 7.088 -8.958 -17.006 1.00 95.50 111 ARG A CA 1
ATOM 822 C C . ARG A 1 111 ? 5.932 -9.889 -16.680 1.00 95.50 111 ARG A C 1
ATOM 824 O O . ARG A 1 111 ? 5.138 -10.188 -17.565 1.00 95.50 111 ARG A O 1
ATOM 831 N N . GLU A 1 112 ? 5.823 -10.310 -15.425 1.00 95.56 112 GLU A N 1
ATOM 832 C CA . GLU A 1 112 ? 4.768 -11.219 -14.990 1.00 95.56 112 GLU A CA 1
ATOM 833 C C . GLU A 1 112 ? 3.386 -10.562 -15.061 1.00 95.56 112 GLU A C 1
ATOM 835 O O . GLU A 1 112 ? 2.461 -11.151 -15.611 1.00 95.56 112 GLU A O 1
ATOM 840 N N . LEU A 1 113 ? 3.249 -9.313 -14.607 1.00 95.88 113 LEU A N 1
ATOM 841 C CA . LEU A 1 113 ? 2.014 -8.538 -14.756 1.00 95.88 113 LEU A CA 1
ATOM 842 C C . LEU A 1 113 ? 1.602 -8.434 -16.228 1.00 95.88 113 LEU A C 1
ATOM 844 O O . LEU A 1 113 ? 0.460 -8.739 -16.562 1.00 95.88 113 LEU A O 1
ATOM 848 N N . THR A 1 114 ? 2.544 -8.100 -17.114 1.00 94.81 114 THR A N 1
ATOM 849 C CA . THR A 1 114 ? 2.282 -8.021 -18.559 1.00 94.81 114 THR A CA 1
ATOM 850 C C . THR A 1 114 ? 1.871 -9.380 -19.132 1.00 94.81 114 THR A C 1
ATOM 852 O O . THR A 1 114 ? 0.907 -9.453 -19.891 1.00 94.81 114 THR A O 1
ATOM 855 N N . ARG A 1 115 ? 2.539 -10.471 -18.730 1.00 93.94 115 ARG A N 1
ATOM 856 C CA . ARG A 1 115 ? 2.200 -11.849 -19.129 1.00 93.94 115 ARG A CA 1
ATOM 857 C C . ARG A 1 115 ? 0.789 -12.248 -18.688 1.00 93.94 115 ARG A C 1
ATOM 859 O O . ARG A 1 115 ? 0.107 -12.972 -19.405 1.00 93.94 115 ARG A O 1
ATOM 866 N N . LEU A 1 116 ? 0.362 -11.779 -17.519 1.00 93.75 116 LEU A N 1
ATOM 867 C CA . LEU A 1 116 ? -0.976 -11.991 -16.968 1.00 93.75 116 LEU A CA 1
ATOM 868 C C . LEU A 1 116 ? -2.046 -11.058 -17.575 1.00 93.75 116 LEU A C 1
ATOM 870 O O . LEU A 1 116 ? -3.211 -11.175 -17.211 1.00 93.75 116 LEU A O 1
ATOM 874 N N . GLY A 1 117 ? -1.675 -10.152 -18.488 1.00 95.00 117 GLY A N 1
ATOM 875 C CA . GLY A 1 117 ? -2.590 -9.221 -19.162 1.00 95.00 117 GLY A CA 1
ATOM 876 C C . GLY A 1 117 ? -2.674 -7.823 -18.536 1.00 95.00 117 GLY A C 1
ATOM 877 O O . GLY A 1 117 ? -3.368 -6.955 -19.063 1.00 95.00 117 GLY A O 1
ATOM 878 N N . TYR A 1 118 ? -1.936 -7.559 -17.457 1.00 96.06 118 TYR A N 1
ATOM 879 C CA . TYR A 1 118 ? -1.873 -6.256 -16.789 1.00 96.06 118 TYR A CA 1
ATOM 880 C C . TYR A 1 118 ? -0.696 -5.448 -17.337 1.00 96.06 118 TYR A C 1
ATOM 882 O O . TYR A 1 118 ? 0.423 -5.504 -16.825 1.00 96.06 118 TYR A O 1
ATOM 890 N N . ASN A 1 119 ? -0.938 -4.708 -18.417 1.00 91.81 119 ASN A N 1
ATOM 891 C CA . ASN A 1 119 ? 0.121 -4.015 -19.143 1.00 91.81 119 ASN A CA 1
ATOM 892 C C . ASN A 1 119 ? 0.799 -2.918 -18.296 1.00 91.81 119 ASN A C 1
ATOM 894 O O . ASN A 1 119 ? 0.158 -1.960 -17.862 1.00 91.81 119 ASN A O 1
ATOM 898 N N . THR A 1 120 ? 2.116 -3.034 -18.109 1.00 91.56 120 THR A N 1
ATOM 899 C CA . THR A 1 120 ? 2.949 -2.034 -17.420 1.00 91.56 120 THR A CA 1
ATOM 900 C C . THR A 1 120 ? 3.598 -1.026 -18.373 1.00 91.56 120 THR A C 1
ATOM 902 O O . THR A 1 120 ? 4.227 -0.078 -17.906 1.00 91.56 120 THR A O 1
ATOM 905 N N . PHE A 1 121 ? 3.423 -1.198 -19.691 1.00 88.81 121 PHE A N 1
ATOM 906 C CA . PHE A 1 121 ? 4.045 -0.420 -20.775 1.00 88.81 121 PHE A CA 1
ATOM 907 C C . PHE A 1 121 ? 5.582 -0.444 -20.758 1.00 88.81 121 PHE A C 1
ATOM 909 O O . PHE A 1 121 ? 6.234 0.505 -21.184 1.00 88.81 121 PHE A O 1
ATOM 916 N N . GLY A 1 122 ? 6.161 -1.541 -20.263 1.00 88.88 122 GLY A N 1
ATOM 917 C CA . GLY A 1 122 ? 7.606 -1.733 -20.154 1.00 88.88 122 GLY A CA 1
ATOM 918 C C . GLY A 1 122 ? 7.997 -2.541 -18.918 1.00 88.88 122 GLY A C 1
ATOM 919 O O . GLY A 1 122 ? 7.223 -2.664 -17.967 1.00 88.88 122 GLY A O 1
ATOM 920 N N . ALA A 1 123 ? 9.206 -3.103 -18.942 1.00 91.94 123 ALA A N 1
ATOM 921 C CA . ALA A 1 123 ? 9.786 -3.872 -17.842 1.00 91.94 123 ALA A CA 1
ATOM 922 C C . ALA A 1 123 ? 11.234 -3.431 -17.576 1.00 91.94 123 ALA A C 1
ATOM 924 O O . ALA A 1 123 ? 12.185 -4.180 -17.791 1.00 91.94 123 ALA A O 1
ATOM 925 N N . ASP A 1 124 ? 11.377 -2.176 -17.168 1.00 90.81 124 ASP A N 1
ATOM 926 C CA . ASP A 1 124 ? 12.632 -1.458 -16.912 1.00 90.81 124 ASP A CA 1
ATOM 927 C C . ASP A 1 124 ? 13.017 -1.410 -15.420 1.00 90.81 124 ASP A C 1
ATOM 929 O O . ASP A 1 124 ? 14.088 -0.933 -15.053 1.00 90.81 124 ASP A O 1
ATOM 933 N N . GLY A 1 125 ? 12.148 -1.914 -14.542 1.00 92.31 125 GLY A N 1
ATOM 934 C CA . GLY A 1 125 ? 12.309 -1.876 -13.095 1.00 92.31 125 GLY A CA 1
ATOM 935 C C . GLY A 1 125 ? 11.868 -0.557 -12.459 1.00 92.31 125 GLY A C 1
ATOM 936 O O . GLY A 1 125 ? 11.960 -0.430 -11.236 1.00 92.31 125 GLY A O 1
ATOM 937 N N . ALA A 1 126 ? 11.364 0.401 -13.242 1.00 95.06 126 ALA A N 1
ATOM 938 C CA . ALA A 1 126 ? 10.826 1.663 -12.756 1.00 95.06 126 ALA A CA 1
ATOM 939 C C . ALA A 1 126 ? 9.315 1.536 -12.501 1.00 95.06 126 ALA A C 1
ATOM 941 O O . ALA A 1 126 ? 8.485 1.436 -13.405 1.00 95.06 126 ALA A O 1
ATOM 942 N N . TRP A 1 127 ? 8.917 1.548 -11.230 1.00 95.06 127 TRP A N 1
ATOM 943 C CA . TRP A 1 127 ? 7.507 1.426 -10.847 1.00 95.06 127 TRP A CA 1
ATOM 944 C C . TRP A 1 127 ? 6.813 2.788 -10.764 1.00 95.06 127 TRP A C 1
ATOM 946 O O . TRP A 1 127 ? 6.537 3.311 -9.683 1.00 95.06 127 TRP A O 1
ATOM 956 N N . GLY A 1 128 ? 6.531 3.355 -11.939 1.00 93.62 128 GLY A N 1
ATOM 957 C CA . GLY A 1 128 ? 5.730 4.568 -12.105 1.00 93.62 128 GLY A CA 1
ATOM 958 C C . GLY A 1 128 ? 4.217 4.311 -12.130 1.00 93.62 128 GLY A C 1
ATOM 959 O O . GLY A 1 128 ? 3.738 3.218 -11.826 1.00 93.62 128 GLY A O 1
ATOM 960 N N . ARG A 1 129 ? 3.445 5.328 -12.540 1.00 95.44 129 ARG A N 1
ATOM 961 C CA . ARG A 1 129 ? 1.966 5.309 -12.573 1.00 95.44 129 ARG A CA 1
ATOM 962 C C . ARG A 1 129 ? 1.382 4.070 -13.266 1.00 95.44 129 ARG A C 1
ATOM 964 O O . ARG A 1 129 ? 0.414 3.500 -12.762 1.00 95.44 129 ARG A O 1
ATOM 971 N N . ASN A 1 130 ? 1.968 3.649 -14.384 1.00 95.50 130 ASN A N 1
ATOM 972 C CA . ASN A 1 130 ? 1.483 2.504 -15.158 1.00 95.50 130 ASN A CA 1
ATOM 973 C C . ASN A 1 130 ? 1.607 1.202 -14.364 1.00 95.50 130 ASN A C 1
ATOM 975 O O . ASN A 1 130 ? 0.616 0.502 -14.177 1.00 95.50 130 ASN A O 1
ATOM 979 N N . THR A 1 131 ? 2.783 0.930 -13.794 1.00 97.44 131 THR A N 1
ATOM 980 C CA . THR A 1 131 ? 3.001 -0.260 -12.963 1.00 97.44 131 THR A CA 1
ATOM 981 C C . THR A 1 131 ? 2.107 -0.259 -11.722 1.00 97.44 131 THR A C 1
ATOM 983 O O . THR A 1 131 ? 1.516 -1.284 -11.399 1.00 97.44 131 THR A O 1
ATOM 986 N N . ARG A 1 132 ? 1.918 0.897 -11.068 1.00 97.50 132 ARG A N 1
ATOM 987 C CA . ARG A 1 132 ? 0.988 1.027 -9.926 1.00 97.50 132 ARG A CA 1
ATOM 988 C C . ARG A 1 132 ? -0.453 0.694 -10.310 1.00 97.50 132 ARG A C 1
ATOM 990 O O . ARG A 1 132 ? -1.149 0.011 -9.564 1.00 97.50 132 ARG A O 1
ATOM 997 N N . THR A 1 133 ? -0.884 1.132 -11.490 1.00 97.44 133 THR A N 1
ATOM 998 C CA . THR A 1 133 ? -2.226 0.845 -12.018 1.00 97.44 133 THR A CA 1
ATOM 999 C C . THR A 1 133 ? -2.388 -0.636 -12.364 1.00 97.44 133 THR A C 1
ATOM 1001 O O . THR A 1 133 ? -3.414 -1.233 -12.032 1.00 97.44 133 THR A O 1
ATOM 1004 N N . ALA A 1 134 ? -1.366 -1.248 -12.967 1.00 97.69 134 ALA A N 1
ATOM 1005 C CA . ALA A 1 134 ? -1.341 -2.677 -13.264 1.00 97.69 134 ALA A CA 1
ATOM 1006 C C . ALA A 1 134 ? -1.434 -3.522 -11.981 1.00 97.69 134 ALA A C 1
ATOM 1008 O O . ALA A 1 134 ? -2.288 -4.399 -11.897 1.00 97.69 134 ALA A O 1
ATOM 1009 N N . ILE A 1 135 ? -0.643 -3.195 -10.949 1.00 97.75 135 ILE A N 1
ATOM 1010 C CA . ILE A 1 135 ? -0.697 -3.859 -9.635 1.00 97.75 135 ILE A CA 1
ATOM 1011 C C . ILE A 1 135 ? -2.087 -3.708 -9.007 1.00 97.75 135 ILE A C 1
ATOM 1013 O O . ILE A 1 135 ? -2.672 -4.696 -8.576 1.00 97.75 135 ILE A O 1
ATOM 1017 N N . ALA A 1 136 ? -2.641 -2.493 -8.974 1.00 97.56 136 ALA A N 1
ATOM 1018 C CA . ALA A 1 136 ? -3.954 -2.245 -8.378 1.00 97.56 136 ALA A CA 1
ATOM 1019 C C . ALA A 1 136 ? -5.075 -3.019 -9.093 1.00 97.56 136 ALA A C 1
ATOM 1021 O O . ALA A 1 136 ? -6.022 -3.476 -8.455 1.00 97.56 136 ALA A O 1
ATOM 1022 N N . THR A 1 137 ? -4.973 -3.171 -10.414 1.00 97.75 137 THR A N 1
ATOM 1023 C CA . THR A 1 137 ? -5.937 -3.945 -11.209 1.00 97.75 137 THR A CA 1
ATOM 1024 C C . THR A 1 137 ? -5.789 -5.438 -10.941 1.00 97.75 137 THR A C 1
ATOM 1026 O O . THR A 1 137 ? -6.772 -6.082 -10.599 1.00 97.75 137 THR A O 1
ATOM 1029 N N . TRP A 1 138 ? -4.559 -5.954 -10.946 1.00 97.25 138 TRP A N 1
ATOM 1030 C CA . TRP A 1 138 ? -4.267 -7.339 -10.575 1.00 97.25 138 TRP A CA 1
ATOM 1031 C C . TRP A 1 138 ? -4.748 -7.694 -9.158 1.00 97.25 138 TRP A C 1
ATOM 1033 O O . TRP A 1 138 ? -5.306 -8.767 -8.945 1.00 97.25 138 TRP A O 1
ATOM 1043 N N . GLN A 1 139 ? -4.595 -6.786 -8.190 1.00 97.25 139 GLN A N 1
ATOM 1044 C CA . GLN A 1 139 ? -5.133 -6.951 -6.834 1.00 97.25 139 GLN A CA 1
ATOM 1045 C C . GLN A 1 139 ? -6.664 -7.021 -6.837 1.00 97.25 139 GLN A C 1
ATOM 1047 O O . GLN A 1 139 ? -7.244 -7.917 -6.225 1.00 97.25 139 GLN A O 1
ATOM 1052 N N . ARG A 1 140 ? -7.324 -6.099 -7.551 1.00 96.88 140 ARG A N 1
ATOM 1053 C CA . ARG A 1 140 ? -8.790 -6.052 -7.643 1.00 96.88 140 ARG A CA 1
ATOM 1054 C C . ARG A 1 140 ? -9.365 -7.340 -8.223 1.00 96.88 140 ARG A C 1
ATOM 1056 O O . ARG A 1 140 ? -10.320 -7.872 -7.666 1.00 96.88 140 ARG A O 1
ATOM 1063 N N . ASP A 1 141 ? -8.764 -7.850 -9.291 1.00 96.31 141 ASP A N 1
ATOM 1064 C CA . ASP A 1 141 ? -9.237 -9.050 -9.990 1.00 96.31 141 ASP A CA 1
ATOM 1065 C C . ASP A 1 141 ? -9.067 -10.321 -9.141 1.00 96.31 141 ASP A C 1
ATOM 1067 O O . ASP A 1 141 ? -9.727 -11.332 -9.372 1.00 96.31 141 ASP A O 1
ATOM 1071 N N . ARG A 1 142 ? -8.236 -10.256 -8.095 1.00 93.94 142 ARG A N 1
ATOM 1072 C CA . ARG A 1 142 ? -8.078 -11.300 -7.073 1.00 93.94 142 ARG A CA 1
ATOM 1073 C C . ARG A 1 142 ? -8.995 -11.120 -5.858 1.00 93.94 142 ARG A C 1
ATOM 1075 O O . ARG A 1 142 ? -8.899 -11.894 -4.910 1.00 93.94 142 ARG A O 1
ATOM 1082 N N . GLY A 1 143 ? -9.863 -10.107 -5.859 1.00 93.69 143 GLY A N 1
ATOM 1083 C CA . GLY A 1 143 ? -10.709 -9.758 -4.714 1.00 93.69 143 GLY A CA 1
ATOM 1084 C C . GLY A 1 143 ? -9.939 -9.120 -3.552 1.00 93.69 143 GLY A C 1
ATOM 1085 O O . GLY A 1 143 ? -10.462 -9.012 -2.444 1.00 93.69 143 GLY A O 1
ATOM 1086 N N . GLU A 1 144 ? -8.698 -8.698 -3.789 1.00 92.69 144 GLU A N 1
ATOM 1087 C CA . GLU A 1 144 ? -7.851 -8.043 -2.801 1.00 92.69 144 GLU A CA 1
ATOM 1088 C C . GLU A 1 144 ? -8.034 -6.517 -2.876 1.00 92.69 144 GLU A C 1
ATOM 1090 O O . GLU A 1 144 ? -8.548 -5.953 -3.850 1.00 92.69 144 GLU A O 1
ATOM 1095 N N . LYS A 1 145 ? -7.606 -5.801 -1.832 1.00 90.75 145 LYS A N 1
ATOM 1096 C CA . LYS A 1 145 ? -7.686 -4.339 -1.836 1.00 90.75 145 LYS A CA 1
ATOM 1097 C C . LYS A 1 145 ? -6.709 -3.766 -2.871 1.00 90.75 145 LYS A C 1
ATOM 1099 O O . LYS A 1 145 ? -5.508 -3.985 -2.779 1.00 90.75 145 LYS A O 1
ATOM 1104 N N . ALA A 1 146 ? -7.229 -2.986 -3.816 1.00 95.69 146 ALA A N 1
ATOM 1105 C CA . ALA A 1 146 ? -6.465 -2.364 -4.897 1.00 95.69 146 ALA A CA 1
ATOM 1106 C C . ALA A 1 146 ? -5.635 -1.157 -4.414 1.00 95.69 146 ALA A C 1
ATOM 1108 O O . ALA A 1 146 ? -6.015 -0.003 -4.621 1.00 95.69 146 ALA A O 1
ATOM 1109 N N . THR A 1 147 ? -4.521 -1.412 -3.732 1.00 95.81 147 THR A N 1
ATOM 1110 C CA . THR A 1 147 ? -3.637 -0.374 -3.177 1.00 95.81 147 THR A CA 1
ATOM 1111 C C . THR A 1 147 ? -2.587 0.103 -4.177 1.00 95.81 147 THR A C 1
ATOM 1113 O O . THR A 1 147 ? -2.122 1.236 -4.065 1.00 95.81 147 THR A O 1
ATOM 1116 N N . GLY A 1 148 ? -2.236 -0.729 -5.165 1.00 96.81 148 GLY A N 1
ATOM 1117 C CA . GLY A 1 148 ? -1.191 -0.441 -6.156 1.00 96.81 148 GLY A CA 1
ATOM 1118 C C . GLY A 1 148 ? 0.239 -0.683 -5.661 1.00 96.81 148 GLY A C 1
ATOM 1119 O O . GLY A 1 148 ? 1.196 -0.367 -6.373 1.00 96.81 148 GLY A O 1
ATOM 1120 N N . TYR A 1 149 ? 0.390 -1.249 -4.464 1.00 97.56 149 TYR A N 1
ATOM 1121 C CA . TYR A 1 149 ? 1.670 -1.602 -3.851 1.00 97.56 149 TYR A CA 1
ATOM 1122 C C . TYR A 1 149 ? 1.658 -3.074 -3.459 1.00 97.56 149 TYR A C 1
ATOM 1124 O O . TYR A 1 149 ? 0.643 -3.558 -2.954 1.00 97.56 149 TYR A O 1
ATOM 1132 N N . VAL A 1 150 ? 2.754 -3.784 -3.718 1.00 96.56 150 VAL A N 1
ATOM 1133 C CA . VAL A 1 150 ? 2.828 -5.228 -3.484 1.00 96.56 150 VAL A CA 1
ATOM 1134 C C . VAL A 1 150 ? 3.169 -5.552 -2.033 1.00 96.56 150 VAL A C 1
ATOM 1136 O O . VAL A 1 150 ? 4.055 -4.948 -1.431 1.00 96.56 150 VAL A O 1
ATOM 1139 N N . THR A 1 151 ? 2.501 -6.564 -1.485 1.00 95.12 151 THR A N 1
ATOM 1140 C CA . THR A 1 151 ? 2.926 -7.209 -0.235 1.00 95.12 151 THR A CA 1
ATOM 1141 C C . THR A 1 151 ? 4.036 -8.226 -0.506 1.00 95.12 151 THR A C 1
ATOM 1143 O O . THR A 1 151 ? 4.267 -8.630 -1.645 1.00 95.12 151 THR A O 1
ATOM 1146 N N . GLU A 1 152 ? 4.704 -8.714 0.539 1.00 93.88 152 GLU A N 1
ATOM 1147 C CA . GLU A 1 152 ? 5.738 -9.747 0.396 1.00 93.88 152 GLU A CA 1
ATOM 1148 C C . GLU A 1 152 ? 5.191 -11.038 -0.248 1.00 93.88 152 GLU A C 1
ATOM 1150 O O . GLU A 1 152 ? 5.820 -11.639 -1.120 1.00 93.88 152 GLU A O 1
ATOM 1155 N N . ALA A 1 153 ? 3.978 -11.448 0.135 1.00 93.25 153 ALA A N 1
ATOM 1156 C CA . ALA A 1 153 ? 3.323 -12.618 -0.441 1.00 93.25 153 ALA A CA 1
ATOM 1157 C C . ALA A 1 153 ? 3.012 -12.421 -1.933 1.00 93.25 153 ALA A C 1
ATOM 1159 O O . ALA A 1 153 ? 3.253 -13.324 -2.736 1.00 93.25 153 ALA A O 1
ATOM 1160 N N . GLN A 1 154 ? 2.535 -11.231 -2.309 1.00 95.69 154 GLN A N 1
ATOM 1161 C CA . GLN A 1 154 ? 2.283 -10.867 -3.703 1.00 95.69 154 GLN A CA 1
ATOM 1162 C C . GLN A 1 154 ? 3.588 -10.799 -4.511 1.00 95.69 154 GLN A C 1
ATOM 1164 O O . GLN A 1 154 ? 3.642 -11.313 -5.626 1.00 95.69 154 GLN A O 1
ATOM 1169 N N . LEU A 1 155 ? 4.664 -10.251 -3.935 1.00 96.06 155 LEU A N 1
ATOM 1170 C CA . LEU A 1 155 ? 5.988 -10.221 -4.554 1.00 96.06 155 LEU A CA 1
ATOM 1171 C C . LEU A 1 155 ? 6.496 -11.636 -4.846 1.00 96.06 155 LEU A C 1
ATOM 1173 O O . LEU A 1 155 ? 6.933 -11.907 -5.964 1.00 96.06 155 LEU A O 1
ATOM 1177 N N . ARG A 1 156 ? 6.392 -12.564 -3.886 1.00 93.12 156 ARG A N 1
ATOM 1178 C CA . ARG A 1 156 ? 6.751 -13.977 -4.105 1.00 93.12 156 ARG A CA 1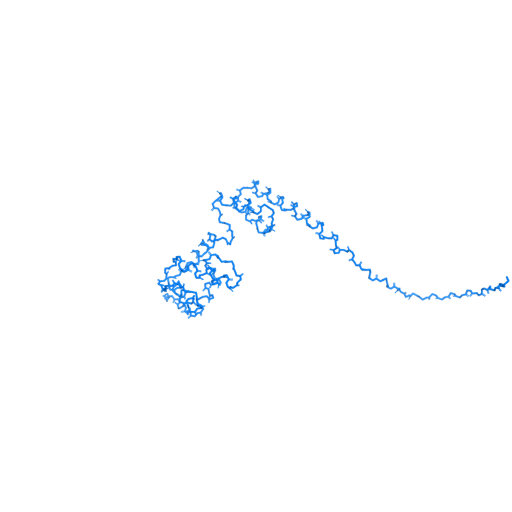
ATOM 1179 C C . ARG A 1 156 ? 5.891 -14.626 -5.186 1.00 93.12 156 ARG A C 1
ATOM 1181 O O . ARG A 1 156 ? 6.410 -15.380 -6.003 1.00 93.12 156 ARG A O 1
ATOM 1188 N N . ALA A 1 157 ? 4.593 -14.324 -5.219 1.00 91.88 157 ALA A N 1
ATOM 1189 C CA . ALA A 1 157 ? 3.691 -14.854 -6.239 1.00 91.88 157 ALA A CA 1
ATOM 1190 C C . ALA A 1 157 ? 4.072 -14.373 -7.650 1.00 91.88 157 ALA A C 1
ATOM 1192 O O . ALA A 1 157 ? 4.098 -15.177 -8.578 1.00 91.88 157 ALA A O 1
ATOM 1193 N N . LEU A 1 158 ? 4.423 -13.092 -7.791 1.00 92.50 158 LEU A N 1
ATOM 1194 C CA . LEU A 1 158 ? 4.771 -12.458 -9.068 1.00 92.50 158 LEU A CA 1
ATOM 1195 C C . LEU A 1 158 ? 6.221 -12.713 -9.517 1.00 92.50 158 LEU A C 1
ATOM 1197 O O . LEU A 1 158 ? 6.562 -12.437 -10.662 1.00 92.50 158 LEU A O 1
ATOM 1201 N N . THR A 1 159 ? 7.084 -13.235 -8.640 1.00 89.12 159 THR A N 1
ATOM 1202 C CA . THR A 1 159 ? 8.495 -13.539 -8.954 1.00 89.12 159 THR A CA 1
ATOM 1203 C C . THR A 1 159 ? 8.815 -15.034 -8.959 1.00 89.12 159 THR A C 1
ATOM 1205 O O . THR A 1 159 ? 9.967 -15.405 -9.162 1.00 89.12 159 THR A O 1
ATOM 1208 N N . ARG A 1 160 ? 7.814 -15.913 -8.795 1.00 77.88 160 ARG A N 1
ATOM 1209 C CA . ARG A 1 160 ? 7.987 -17.375 -8.653 1.00 77.88 160 ARG A CA 1
ATOM 1210 C C . ARG A 1 160 ? 8.714 -18.056 -9.827 1.00 77.88 160 ARG A C 1
ATOM 1212 O O . ARG A 1 160 ? 9.182 -19.179 -9.679 1.00 77.88 160 ARG A O 1
ATOM 1219 N N . SER A 1 161 ? 8.823 -17.394 -10.975 1.00 55.59 161 SER A N 1
ATOM 1220 C CA . SER A 1 161 ? 9.544 -17.845 -12.172 1.00 55.59 161 SER A CA 1
ATOM 1221 C C . SER A 1 161 ? 11.016 -17.403 -12.230 1.00 55.59 161 SER A C 1
ATOM 1223 O O . SER A 1 161 ? 11.728 -17.795 -13.153 1.00 55.59 161 SER A O 1
ATOM 1225 N N . VAL A 1 162 ? 11.502 -16.632 -11.253 1.00 52.34 162 VAL A N 1
ATOM 1226 C CA . VAL A 1 162 ? 12.904 -16.207 -11.158 1.00 52.34 162 VAL A CA 1
ATOM 1227 C C . VAL A 1 162 ? 13.559 -16.939 -9.994 1.00 52.34 162 VAL A C 1
ATOM 1229 O O . VAL A 1 162 ? 13.393 -16.570 -8.834 1.00 52.34 162 VAL A O 1
ATOM 1232 N N . VAL A 1 163 ? 14.331 -17.980 -10.304 1.00 46.69 163 VAL A N 1
ATOM 1233 C CA . VAL A 1 163 ? 15.341 -18.495 -9.375 1.00 46.69 163 VAL A CA 1
ATOM 1234 C C . VAL A 1 163 ? 16.333 -17.356 -9.144 1.00 46.69 163 VAL A C 1
ATOM 1236 O O . VAL A 1 163 ? 17.156 -17.051 -10.002 1.00 46.69 163 VAL A O 1
ATOM 1239 N N . VAL A 1 164 ? 16.207 -16.664 -8.013 1.00 47.38 164 VAL A N 1
ATOM 1240 C CA . VAL A 1 164 ? 17.224 -15.724 -7.541 1.00 47.38 164 VAL A CA 1
ATOM 1241 C C . VAL A 1 164 ? 18.376 -16.576 -7.032 1.00 47.38 164 VAL A C 1
ATOM 1243 O O . VAL A 1 164 ? 18.317 -17.106 -5.926 1.00 47.38 164 VAL A O 1
ATOM 1246 N N . THR A 1 165 ? 19.409 -16.751 -7.850 1.00 48.50 165 THR A N 1
ATOM 1247 C CA . THR A 1 165 ? 20.705 -17.201 -7.344 1.00 48.50 165 THR A CA 1
ATOM 1248 C C . THR A 1 165 ? 21.239 -16.082 -6.440 1.00 48.50 165 THR A C 1
ATOM 1250 O O . THR A 1 165 ? 21.395 -14.958 -6.927 1.00 48.50 165 THR A O 1
ATOM 1253 N N . PRO A 1 166 ? 21.452 -16.322 -5.133 1.00 46.91 166 PRO A N 1
ATOM 1254 C CA . PRO A 1 166 ? 22.061 -15.323 -4.261 1.00 46.91 166 PRO A CA 1
ATOM 1255 C C . PRO A 1 166 ? 23.479 -14.990 -4.760 1.00 46.91 166 PRO A C 1
ATOM 1257 O O . PRO A 1 166 ? 24.123 -15.858 -5.358 1.00 46.91 166 PRO A O 1
ATOM 1260 N N . PRO A 1 167 ? 23.971 -13.751 -4.564 1.00 42.75 167 PRO A N 1
ATOM 1261 C CA . PRO A 1 167 ? 25.358 -13.424 -4.872 1.00 42.75 167 PRO A CA 1
ATOM 1262 C C . PRO A 1 167 ? 26.266 -14.345 -4.053 1.00 42.75 167 PRO A C 1
ATOM 1264 O O . PRO A 1 167 ? 26.057 -14.504 -2.852 1.00 42.75 167 PRO A O 1
ATOM 1267 N N . ALA A 1 168 ? 27.216 -14.990 -4.732 1.00 48.50 168 ALA A N 1
ATOM 1268 C CA . ALA A 1 168 ? 28.251 -15.775 -4.081 1.00 48.50 168 ALA A CA 1
ATOM 1269 C C . ALA A 1 168 ? 29.036 -14.860 -3.131 1.00 48.50 168 ALA A C 1
ATOM 1271 O O . ALA A 1 168 ? 29.489 -13.791 -3.549 1.00 48.50 168 ALA A O 1
ATOM 1272 N N . GLU A 1 169 ? 29.112 -15.272 -1.868 1.00 47.66 169 GLU A N 1
ATOM 1273 C CA . GLU A 1 169 ? 30.008 -14.710 -0.855 1.00 47.66 169 GLU A CA 1
ATOM 1274 C C . GLU A 1 169 ? 31.454 -15.148 -1.124 1.00 47.66 169 GLU A C 1
ATOM 1276 O O . GLU A 1 169 ? 31.641 -16.303 -1.585 1.00 47.66 169 GLU A O 1
#

Sequence (169 aa):
MRSLTLPLLIAAHLGLVTPAPAQDIGDIVEGLAQGLIQQELDRNAYIAAQNANTAAAYRDYLAKFPKGQFRTNAQNALARLGAPVEGTPASEAQAEQRLGITTAQRVAVQRELTRLGYNTFGADGAWGRNTRTAIATWQRDRGEKATGYVTEAQLRALTRSVVVTPPAE

pLDDT: mean 78.0, std 21.43, range [35.0, 97.75]